Protein AF-A0AAN7SAW2-F1 (afdb_monomer)

Mean predicted aligned error: 18.99 Å

pLDDT: mean 71.49, std 19.52, range [33.78, 96.44]

Secondary structure (DSSP, 8-state):
--SSS----HHHHHHHHHHHHHHHHHHHHHHHSTTS-PPP-TTHHHHHHHHT-------S---------------------------------PPPP---

Solvent-accessible surface area (backbone atoms only — not comparable to full-atom values): 7175 Å² total; per-residue (Å²): 119,64,94,78,88,54,85,56,56,70,68,56,53,51,54,50,50,52,52,53,52,50,52,47,52,55,38,54,52,46,53,67,45,88,86,73,62,76,69,85,55,96,61,42,66,64,49,38,67,74,61,63,70,65,78,71,78,68,68,93,67,76,82,75,85,73,88,70,84,77,82,72,96,72,94,75,90,78,91,78,90,78,82,86,81,82,92,81,87,85,87,83,83,82,91,79,89,79,90,132

Structure (mmCIF, N/CA/C/O backbone):
data_AF-A0AAN7SAW2-F1
#
_entry.id   AF-A0AAN7SAW2-F1
#
loop_
_atom_site.group_PDB
_atom_site.id
_atom_site.type_symbol
_atom_site.label_atom_id
_atom_site.label_alt_id
_atom_site.label_comp_id
_atom_site.label_asym_id
_atom_site.label_entity_id
_atom_site.label_seq_id
_atom_site.pdbx_PDB_ins_code
_atom_site.Cartn_x
_atom_site.Cartn_y
_atom_site.Cartn_z
_atom_site.occupancy
_atom_site.B_iso_or_equiv
_atom_site.auth_seq_id
_atom_site.auth_comp_id
_atom_site.auth_asym_id
_atom_site.auth_atom_id
_atom_site.pdbx_PDB_model_num
ATOM 1 N N . MET A 1 1 ? 6.382 -3.708 -22.162 1.00 50.09 1 MET A N 1
ATOM 2 C CA . MET A 1 1 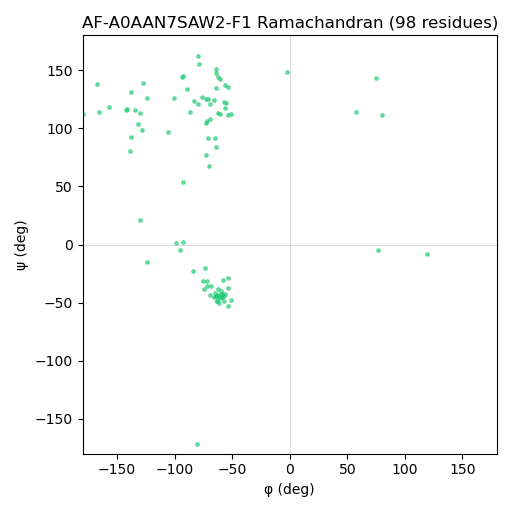? 5.447 -2.694 -22.703 1.00 50.09 1 MET A CA 1
ATOM 3 C C . MET A 1 1 ? 6.048 -1.313 -22.471 1.00 50.09 1 MET A C 1
ATOM 5 O O . MET A 1 1 ? 6.396 -1.042 -21.335 1.00 50.09 1 MET A O 1
ATOM 9 N N . SER A 1 2 ? 6.167 -0.452 -23.489 1.00 51.88 2 SER A N 1
ATOM 10 C CA . SER A 1 2 ? 6.732 0.904 -23.324 1.00 51.88 2 SER A CA 1
ATOM 11 C C . SER A 1 2 ? 5.933 1.926 -24.135 1.00 51.88 2 SER A C 1
ATOM 13 O O . SER A 1 2 ? 6.313 2.291 -25.240 1.00 51.88 2 SER A O 1
ATOM 15 N N . GLN A 1 3 ? 4.796 2.374 -23.596 1.00 61.34 3 GLN A N 1
ATOM 16 C CA . GLN A 1 3 ? 3.895 3.324 -24.272 1.00 61.34 3 GLN A CA 1
ATOM 17 C C . GLN A 1 3 ? 4.149 4.794 -23.872 1.00 61.34 3 GLN A C 1
ATOM 19 O O . GLN A 1 3 ? 3.530 5.698 -24.420 1.00 61.34 3 GLN A O 1
ATOM 24 N N . LYS A 1 4 ? 5.059 5.054 -22.918 1.00 70.69 4 LYS A N 1
ATOM 25 C CA . LYS A 1 4 ? 5.327 6.396 -22.351 1.00 70.69 4 LYS A CA 1
ATOM 26 C C . LYS A 1 4 ? 6.813 6.800 -22.320 1.00 70.69 4 LYS A C 1
ATOM 28 O O . LYS A 1 4 ? 7.192 7.656 -21.534 1.00 70.69 4 LYS A O 1
ATOM 33 N N . GLY A 1 5 ? 7.667 6.189 -23.145 1.00 79.31 5 GLY A N 1
ATOM 34 C CA . GLY A 1 5 ? 9.095 6.553 -23.248 1.00 79.31 5 GLY A CA 1
ATOM 35 C C . GLY A 1 5 ? 9.995 6.058 -22.106 1.00 79.31 5 GLY A C 1
ATOM 36 O O . GLY A 1 5 ? 11.210 6.183 -22.195 1.00 79.31 5 GLY A O 1
ATOM 37 N N . TYR A 1 6 ? 9.424 5.439 -21.072 1.00 74.62 6 TYR A N 1
ATOM 38 C CA . 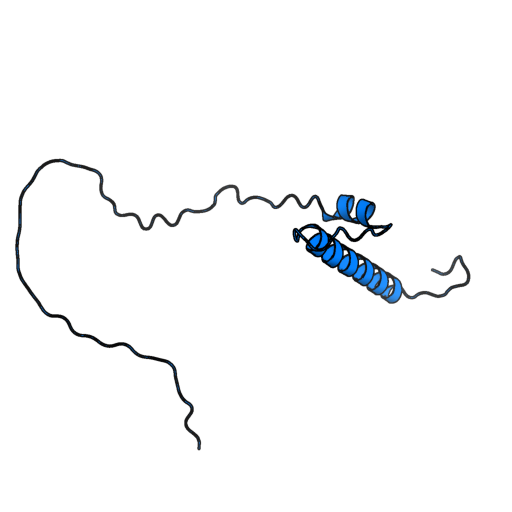TYR A 1 6 ? 10.169 4.731 -20.031 1.00 74.62 6 TYR A CA 1
ATOM 39 C C . TYR A 1 6 ? 10.134 3.228 -20.309 1.00 74.62 6 TYR A C 1
ATOM 41 O O . TYR A 1 6 ? 9.054 2.655 -20.474 1.00 74.62 6 TYR A O 1
ATOM 49 N N . SER A 1 7 ? 11.307 2.597 -20.367 1.00 79.31 7 SER A N 1
ATOM 50 C CA . SER A 1 7 ? 11.437 1.143 -20.400 1.00 79.31 7 SER A CA 1
ATOM 51 C C . SER A 1 7 ? 11.370 0.593 -18.978 1.00 79.31 7 SER A C 1
ATOM 53 O O . SER A 1 7 ? 12.149 0.969 -18.105 1.00 79.31 7 SER A O 1
ATOM 55 N N . PHE A 1 8 ? 10.427 -0.311 -18.738 1.00 82.19 8 PHE A N 1
ATOM 56 C CA . PHE A 1 8 ? 10.389 -1.114 -17.524 1.00 82.19 8 PHE A CA 1
ATOM 57 C C . PHE A 1 8 ? 10.288 -2.588 -17.903 1.00 82.19 8 PHE A C 1
ATOM 59 O O . PHE A 1 8 ? 9.569 -2.959 -18.836 1.00 82.19 8 PHE A O 1
ATOM 66 N N . THR A 1 9 ? 11.038 -3.414 -17.183 1.00 88.12 9 THR A N 1
ATOM 67 C CA . THR A 1 9 ? 10.886 -4.868 -17.211 1.00 88.12 9 THR A CA 1
ATOM 68 C C . THR A 1 9 ? 9.694 -5.257 -16.340 1.00 88.12 9 THR A C 1
ATOM 70 O O . THR A 1 9 ? 9.333 -4.518 -15.422 1.00 88.12 9 THR A O 1
ATOM 73 N N . GLU A 1 10 ? 9.094 -6.409 -16.618 1.00 87.62 10 GLU A N 1
ATOM 74 C CA . GLU A 1 10 ? 8.052 -7.015 -15.781 1.00 87.62 10 GLU A CA 1
ATOM 75 C C . GLU A 1 10 ? 8.486 -7.096 -14.307 1.00 87.62 10 GLU A C 1
ATOM 77 O O . GLU A 1 10 ? 7.806 -6.557 -13.435 1.00 87.62 10 GLU A O 1
ATOM 82 N N . ASP A 1 11 ? 9.705 -7.578 -14.056 1.00 92.00 11 ASP A N 1
ATOM 83 C CA . ASP A 1 11 ? 10.303 -7.648 -12.718 1.00 92.00 11 ASP A CA 1
ATOM 84 C C . ASP A 1 11 ? 10.299 -6.302 -11.978 1.00 92.00 11 ASP A C 1
ATOM 86 O O . ASP A 1 11 ? 10.062 -6.233 -10.771 1.00 92.00 11 ASP A O 1
ATOM 90 N N . ASN A 1 12 ? 10.527 -5.193 -12.688 1.00 90.31 12 ASN A N 1
ATOM 91 C CA . ASN A 1 12 ? 10.544 -3.867 -12.071 1.00 90.31 12 ASN A CA 1
ATOM 92 C C . ASN A 1 12 ? 9.147 -3.463 -11.589 1.00 90.31 12 ASN A C 1
ATOM 94 O O . ASN A 1 12 ? 9.018 -2.803 -10.552 1.00 90.31 12 ASN A O 1
ATOM 98 N N . CYS A 1 13 ? 8.105 -3.843 -12.332 1.00 91.31 13 CYS A N 1
ATOM 99 C CA . CYS A 1 13 ? 6.719 -3.627 -11.932 1.00 91.31 13 CYS A CA 1
ATOM 100 C C . CYS A 1 13 ? 6.375 -4.450 -10.694 1.00 91.31 13 CYS A C 1
ATOM 102 O O . CYS A 1 13 ? 5.820 -3.895 -9.742 1.00 91.31 13 CYS A O 1
ATOM 104 N N . ASP A 1 14 ? 6.776 -5.717 -10.664 1.00 94.06 14 ASP A N 1
ATOM 105 C CA . ASP A 1 14 ? 6.527 -6.597 -9.525 1.00 94.06 14 ASP A CA 1
ATOM 106 C C . ASP A 1 14 ? 7.235 -6.099 -8.272 1.00 94.06 14 ASP A C 1
ATOM 108 O O . ASP A 1 14 ? 6.612 -5.926 -7.223 1.00 94.06 14 ASP A O 1
ATOM 112 N N . ILE A 1 15 ? 8.523 -5.768 -8.377 1.00 95.06 15 ILE A N 1
ATOM 113 C CA . ILE A 1 15 ? 9.295 -5.192 -7.273 1.00 95.06 15 ILE A CA 1
ATOM 114 C C . ILE A 1 15 ? 8.628 -3.906 -6.777 1.00 95.06 15 ILE A C 1
ATOM 116 O O . ILE A 1 15 ? 8.487 -3.694 -5.567 1.00 95.06 15 ILE A O 1
ATOM 120 N N . LYS A 1 16 ? 8.181 -3.031 -7.687 1.00 95.00 16 LYS A N 1
ATOM 121 C CA . LYS A 1 16 ? 7.479 -1.800 -7.308 1.00 95.00 16 LYS A CA 1
ATOM 122 C C . LYS A 1 16 ? 6.191 -2.109 -6.552 1.00 95.00 16 LYS A C 1
ATOM 124 O O . LYS A 1 16 ? 5.946 -1.491 -5.515 1.00 95.00 16 LYS A O 1
ATOM 129 N N . PHE A 1 17 ? 5.398 -3.058 -7.034 1.00 95.06 17 PHE A N 1
ATOM 130 C CA . PHE A 1 17 ? 4.151 -3.458 -6.397 1.00 95.06 17 PHE A CA 1
ATOM 131 C C . PHE A 1 17 ? 4.383 -4.067 -5.009 1.00 95.06 17 PHE A C 1
ATOM 133 O O . PHE A 1 17 ? 3.731 -3.670 -4.040 1.00 95.06 17 PHE A O 1
ATOM 140 N N . TRP A 1 18 ? 5.372 -4.951 -4.867 1.00 96.00 18 TRP A N 1
ATOM 141 C CA . TRP A 1 18 ? 5.771 -5.517 -3.578 1.00 96.00 18 TRP A CA 1
ATOM 142 C C . TRP A 1 18 ? 6.191 -4.445 -2.577 1.00 96.00 18 TRP A C 1
ATOM 144 O O . TRP A 1 18 ? 5.776 -4.482 -1.415 1.00 96.00 18 TRP A O 1
ATOM 154 N N . ASN A 1 19 ? 6.957 -3.453 -3.028 1.00 96.38 19 ASN A N 1
ATOM 155 C CA . ASN A 1 19 ? 7.344 -2.321 -2.195 1.00 96.38 19 ASN A CA 1
ATOM 156 C C . ASN A 1 19 ? 6.127 -1.501 -1.742 1.00 96.38 19 ASN A C 1
ATOM 158 O O . ASN A 1 19 ? 6.029 -1.173 -0.559 1.00 96.38 19 ASN A O 1
ATOM 162 N N . LEU A 1 20 ? 5.168 -1.227 -2.634 1.00 96.44 20 LEU A N 1
ATOM 163 C CA . LEU A 1 20 ? 3.908 -0.561 -2.272 1.00 96.44 20 LEU A CA 1
ATOM 164 C C . LEU A 1 20 ? 3.131 -1.369 -1.219 1.00 96.44 20 LEU A C 1
ATOM 166 O O . LEU A 1 20 ? 2.721 -0.821 -0.197 1.00 96.44 20 LEU A O 1
ATOM 170 N N . LYS A 1 21 ? 3.004 -2.687 -1.408 1.00 95.12 21 LYS A N 1
ATOM 171 C CA . LYS A 1 21 ? 2.328 -3.585 -0.459 1.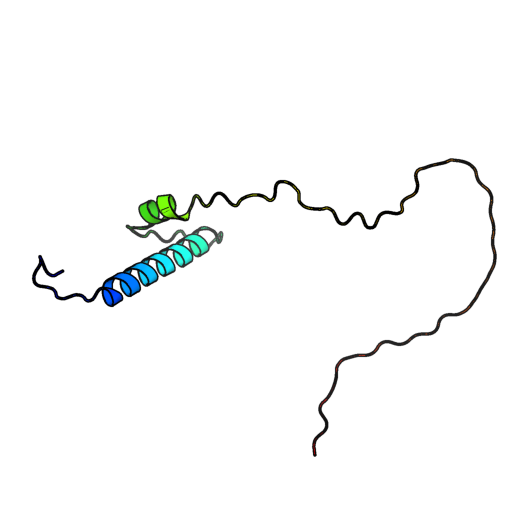00 95.12 21 LYS A CA 1
ATOM 172 C C . LYS A 1 21 ? 3.015 -3.625 0.907 1.00 95.12 21 LYS A C 1
ATOM 174 O O . LYS A 1 21 ? 2.343 -3.677 1.937 1.00 95.12 21 LYS A O 1
ATOM 179 N N . LYS A 1 22 ? 4.348 -3.596 0.942 1.00 95.94 22 LYS A N 1
ATOM 180 C CA . LYS A 1 22 ? 5.122 -3.533 2.189 1.00 95.94 22 LYS A CA 1
ATOM 181 C C . LYS A 1 22 ? 4.866 -2.224 2.938 1.00 95.94 22 LYS A C 1
ATOM 183 O O . LYS A 1 22 ? 4.647 -2.257 4.148 1.00 95.94 22 LYS A O 1
ATOM 188 N N . THR A 1 23 ? 4.851 -1.097 2.226 1.00 95.56 23 THR A N 1
ATOM 189 C CA . THR A 1 23 ? 4.508 0.212 2.800 1.00 95.56 23 THR A CA 1
ATOM 190 C C . THR A 1 23 ? 3.094 0.210 3.372 1.00 95.56 23 THR A C 1
ATOM 192 O O . THR A 1 23 ? 2.918 0.636 4.509 1.00 95.56 23 THR A O 1
ATOM 195 N N . TYR A 1 24 ? 2.116 -0.346 2.650 1.00 95.50 24 TYR A N 1
ATOM 196 C CA . TYR A 1 24 ? 0.749 -0.503 3.152 1.00 95.50 24 TYR A CA 1
ATOM 197 C C . TYR A 1 24 ? 0.706 -1.226 4.505 1.00 95.50 24 TYR A C 1
ATOM 199 O O . TYR A 1 24 ? 0.164 -0.679 5.461 1.00 95.50 24 TYR A O 1
ATOM 207 N N . LYS A 1 25 ? 1.324 -2.412 4.610 1.00 93.69 25 LYS A N 1
ATOM 208 C CA . LYS A 1 25 ? 1.344 -3.190 5.861 1.00 93.69 25 LYS A CA 1
ATOM 209 C C . LYS A 1 25 ? 1.943 -2.393 7.016 1.00 93.69 25 LYS A C 1
ATOM 211 O O . LYS A 1 25 ? 1.315 -2.263 8.055 1.00 93.69 25 LYS A O 1
ATOM 216 N N . ARG A 1 26 ? 3.104 -1.769 6.792 1.00 93.62 26 ARG A N 1
ATOM 217 C CA . ARG A 1 26 ? 3.767 -0.928 7.801 1.00 93.62 26 ARG A CA 1
ATOM 218 C C . ARG A 1 26 ? 2.861 0.202 8.295 1.00 93.62 26 ARG A C 1
ATOM 220 O O . ARG A 1 26 ? 2.849 0.497 9.484 1.00 93.62 26 ARG A O 1
ATOM 227 N N . ILE A 1 27 ? 2.143 0.856 7.384 1.00 93.50 27 ILE A N 1
ATOM 228 C CA . ILE A 1 27 ? 1.225 1.946 7.726 1.00 93.50 27 ILE A CA 1
ATOM 229 C C . ILE A 1 27 ? 0.011 1.409 8.481 1.00 93.50 27 ILE A C 1
ATOM 231 O O . ILE A 1 27 ? -0.383 2.006 9.476 1.00 93.50 27 ILE A O 1
ATOM 235 N N . LYS A 1 28 ? -0.562 0.281 8.044 1.00 92.44 28 LYS A N 1
ATOM 236 C CA . LYS A 1 28 ? -1.690 -0.369 8.721 1.00 92.44 28 LYS A CA 1
ATOM 237 C C . LYS A 1 28 ? -1.322 -0.747 10.157 1.00 92.44 28 LYS A C 1
ATOM 239 O O . LYS A 1 28 ? -2.083 -0.427 11.065 1.00 92.44 28 LYS A O 1
ATOM 244 N N . ASP A 1 29 ? -0.144 -1.334 10.354 1.00 91.31 29 ASP A N 1
ATOM 245 C CA . ASP A 1 29 ? 0.376 -1.708 11.671 1.00 91.31 29 ASP A CA 1
ATOM 246 C C . ASP A 1 29 ? 0.596 -0.466 12.548 1.00 91.31 29 ASP A C 1
ATOM 248 O O . ASP A 1 29 ? 0.084 -0.400 13.663 1.00 91.31 29 ASP A O 1
ATOM 252 N N . ASN A 1 30 ? 1.261 0.571 12.022 1.00 91.81 30 ASN A N 1
ATOM 253 C CA . ASN A 1 30 ? 1.478 1.826 12.751 1.00 91.81 30 ASN A CA 1
ATOM 254 C C . ASN A 1 30 ? 0.163 2.513 13.145 1.00 91.81 30 ASN A C 1
ATOM 256 O O . ASN A 1 30 ? 0.059 3.066 14.233 1.00 91.81 30 ASN A O 1
ATOM 260 N N . ASN A 1 31 ? -0.835 2.501 12.262 1.00 89.31 31 ASN A N 1
ATOM 261 C CA . ASN A 1 31 ? -2.127 3.132 12.525 1.00 89.31 31 ASN A CA 1
ATOM 262 C C . ASN A 1 31 ? -2.975 2.330 13.526 1.00 89.31 31 ASN A C 1
ATOM 264 O O . ASN A 1 31 ? -3.883 2.901 14.125 1.00 89.31 31 ASN A O 1
ATOM 268 N N . ASN A 1 32 ? -2.690 1.037 13.708 1.00 87.12 32 ASN A N 1
ATOM 269 C CA . ASN A 1 32 ? -3.323 0.190 14.721 1.00 87.12 32 ASN A CA 1
ATOM 270 C C . ASN A 1 32 ? -2.645 0.314 16.102 1.00 87.12 32 ASN A C 1
ATOM 272 O O . ASN A 1 32 ? -3.268 0.047 17.127 1.00 87.12 32 ASN A O 1
ATOM 276 N N . GLU A 1 33 ? -1.377 0.733 16.154 1.00 86.62 33 GLU A N 1
ATOM 277 C CA . GLU A 1 33 ? -0.688 1.054 17.407 1.00 86.62 33 GLU A CA 1
ATOM 278 C C . GLU A 1 33 ? -1.208 2.385 17.987 1.00 86.62 33 GLU A C 1
ATOM 280 O O . GLU A 1 33 ? -0.859 3.479 17.534 1.00 86.62 33 GLU A O 1
ATOM 285 N N . SER A 1 34 ? -2.035 2.307 19.034 1.00 65.50 34 SER A N 1
ATOM 286 C CA . SER A 1 34 ? -2.508 3.483 19.775 1.00 65.50 34 SER A CA 1
ATOM 287 C C . SER A 1 34 ? -1.333 4.317 20.304 1.00 65.50 34 SER A C 1
ATOM 289 O O . SER A 1 34 ? -0.561 3.856 21.142 1.00 65.50 34 SER A O 1
ATOM 291 N N . GLY A 1 35 ? -1.218 5.569 19.843 1.00 71.38 35 GLY A N 1
ATOM 292 C CA . GLY A 1 35 ? -0.321 6.581 20.423 1.00 71.38 35 GLY A CA 1
ATOM 293 C C . GLY A 1 35 ? 0.762 7.158 19.506 1.00 71.38 35 GLY A C 1
ATOM 294 O O . GLY A 1 35 ? 1.394 8.137 19.893 1.00 71.38 35 GLY A O 1
ATOM 295 N N . ARG A 1 36 ? 0.971 6.625 18.292 1.00 72.88 36 ARG A N 1
ATOM 296 C CA . ARG A 1 36 ? 2.007 7.137 17.360 1.00 72.88 36 ARG A CA 1
ATOM 297 C C . ARG A 1 36 ? 1.514 8.086 16.264 1.00 72.88 36 ARG A C 1
ATOM 299 O O . ARG A 1 36 ? 2.323 8.595 15.494 1.00 72.88 36 ARG A O 1
ATOM 306 N N . GLY A 1 37 ? 0.220 8.396 16.244 1.00 78.44 37 GLY A N 1
ATOM 307 C CA . GLY A 1 37 ? -0.388 9.229 15.207 1.00 78.44 37 GLY A CA 1
ATOM 308 C C . GLY A 1 37 ? -0.554 8.468 13.888 1.00 78.44 37 GLY A C 1
ATOM 309 O O . GLY A 1 37 ? 0.268 7.632 13.512 1.00 78.44 37 GLY A O 1
ATOM 310 N N . ALA A 1 38 ? -1.655 8.739 13.189 1.00 82.94 38 ALA A N 1
ATOM 311 C CA . ALA A 1 38 ? -1.961 8.055 11.942 1.00 82.94 38 ALA A CA 1
ATOM 312 C C . ALA A 1 38 ? -1.040 8.543 10.812 1.00 82.94 38 ALA A C 1
ATOM 314 O O . ALA A 1 38 ? -0.982 9.735 10.509 1.00 82.94 38 ALA A O 1
ATOM 315 N N . ILE A 1 39 ? -0.351 7.613 10.153 1.00 86.00 39 ILE A N 1
ATOM 316 C CA . ILE A 1 39 ? 0.360 7.874 8.904 1.00 86.00 39 ILE A CA 1
ATOM 317 C C . ILE A 1 39 ? -0.669 7.866 7.773 1.00 86.00 39 ILE A C 1
ATOM 319 O O . ILE A 1 39 ? -1.342 6.861 7.529 1.00 86.00 39 ILE A O 1
ATOM 323 N N . SER A 1 40 ? -0.767 8.993 7.068 1.00 8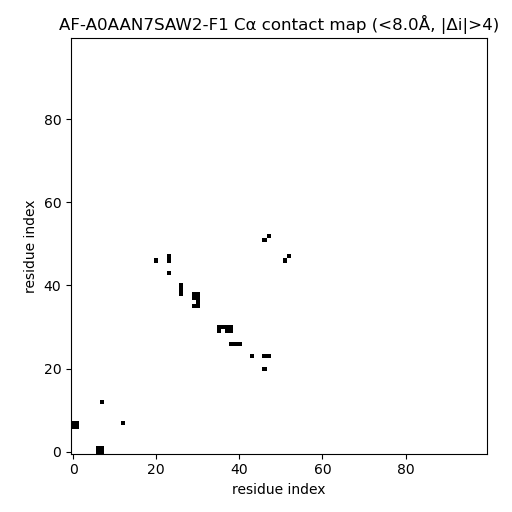6.75 40 SER A N 1
ATOM 324 C CA . SER A 1 40 ? -1.565 9.117 5.849 1.00 86.75 40 SER A CA 1
ATOM 325 C C . SER A 1 40 ? -0.722 8.759 4.627 1.00 86.75 40 SER A C 1
ATOM 327 O O . SER A 1 40 ? 0.415 9.215 4.487 1.00 86.75 40 SER A O 1
ATOM 329 N N . TRP A 1 41 ? -1.276 7.943 3.731 1.00 94.00 41 TRP A N 1
ATOM 330 C CA . TRP A 1 41 ? -0.645 7.592 2.463 1.00 94.00 41 TRP A CA 1
ATOM 331 C C . TRP A 1 41 ? -1.683 7.595 1.340 1.00 94.00 41 TRP A C 1
ATOM 333 O O . TRP A 1 41 ? -2.733 6.979 1.508 1.00 94.00 41 TRP A O 1
ATOM 343 N N . PRO A 1 42 ? -1.422 8.250 0.189 1.00 94.81 42 PRO A N 1
ATOM 344 C CA . PRO A 1 42 ? -2.438 8.443 -0.853 1.00 94.81 42 PRO A CA 1
ATOM 345 C C . PRO A 1 42 ? -3.055 7.148 -1.392 1.00 94.81 42 PRO A C 1
ATOM 347 O O . PRO A 1 42 ? -4.220 7.127 -1.771 1.00 94.81 42 PRO A O 1
ATOM 350 N N . TYR A 1 43 ? -2.281 6.062 -1.401 1.00 94.56 43 TYR A N 1
ATOM 351 C CA . TYR A 1 43 ? -2.727 4.751 -1.877 1.00 94.56 43 TYR A CA 1
ATOM 352 C C . TYR A 1 43 ? -3.294 3.869 -0.756 1.00 94.56 43 TYR A C 1
ATOM 354 O O . TYR A 1 43 ? -3.653 2.722 -1.008 1.00 94.56 43 TYR A O 1
ATOM 362 N N . PHE A 1 44 ? -3.370 4.372 0.482 1.00 94.12 44 PHE A N 1
ATOM 363 C CA . PHE A 1 44 ? -3.788 3.577 1.634 1.00 94.12 44 PHE A CA 1
ATOM 364 C C . PHE A 1 44 ? -5.208 3.050 1.468 1.00 94.12 44 PHE A C 1
ATOM 366 O O . PHE A 1 44 ? -5.400 1.850 1.575 1.00 94.12 44 PHE A O 1
ATOM 373 N N . THR A 1 45 ? -6.173 3.909 1.131 1.00 92.62 45 THR A N 1
ATOM 374 C CA . THR A 1 45 ? -7.581 3.510 0.976 1.00 92.62 45 THR A CA 1
ATOM 375 C C . THR A 1 45 ? -7.757 2.424 -0.085 1.00 92.62 45 THR A C 1
ATOM 377 O O . THR A 1 45 ? -8.447 1.442 0.151 1.00 92.62 45 THR A O 1
ATOM 380 N N . GLN A 1 46 ? -7.072 2.558 -1.225 1.00 94.25 46 GLN A N 1
ATOM 381 C CA . GLN A 1 46 ? -7.125 1.577 -2.316 1.00 94.25 46 GLN A CA 1
ATOM 382 C C . GLN A 1 46 ? -6.537 0.228 -1.883 1.00 94.25 46 GLN A C 1
ATOM 384 O O . GLN A 1 46 ? -7.086 -0.827 -2.181 1.00 94.25 46 GLN A O 1
ATOM 389 N N . PHE A 1 47 ? -5.419 0.245 -1.153 1.00 94.31 47 PHE A N 1
ATOM 390 C CA . PHE A 1 47 ? -4.829 -0.979 -0.616 1.00 94.31 47 PHE A CA 1
ATOM 391 C C . PHE A 1 47 ? -5.651 -1.572 0.539 1.00 94.31 47 PHE A C 1
ATOM 393 O O . PHE A 1 47 ? -5.676 -2.790 0.685 1.00 94.31 47 PHE A O 1
ATOM 400 N N . ASP A 1 48 ? -6.326 -0.754 1.343 1.00 92.25 48 ASP A N 1
ATOM 401 C CA . ASP A 1 48 ? -7.180 -1.210 2.443 1.00 92.25 48 ASP A CA 1
ATOM 402 C C . ASP A 1 48 ? -8.467 -1.863 1.925 1.00 92.25 48 ASP A C 1
ATOM 404 O O . ASP A 1 48 ? -8.905 -2.879 2.453 1.00 92.25 48 ASP A O 1
ATOM 408 N N . GLU A 1 49 ? -9.022 -1.367 0.822 1.00 91.94 49 GLU A N 1
ATOM 409 C CA . GLU A 1 49 ? -10.125 -2.031 0.125 1.00 91.94 49 GLU A CA 1
ATOM 410 C C . GLU A 1 49 ? -9.705 -3.415 -0.402 1.00 91.94 49 GLU A C 1
ATOM 412 O O . GLU A 1 49 ? -10.407 -4.405 -0.197 1.00 91.94 49 GLU A O 1
ATOM 417 N N . LEU A 1 50 ? -8.517 -3.507 -1.013 1.00 91.12 50 LEU A N 1
ATOM 418 C CA . LEU A 1 50 ? -8.000 -4.749 -1.599 1.00 91.12 50 LEU A CA 1
ATOM 419 C C . LEU A 1 50 ? -7.519 -5.775 -0.560 1.00 91.12 50 LEU A C 1
ATOM 421 O O . LEU A 1 50 ? -7.666 -6.978 -0.765 1.00 91.12 50 LEU A O 1
ATOM 425 N N . PHE A 1 51 ? -6.883 -5.322 0.523 1.00 89.25 51 PHE A N 1
ATOM 42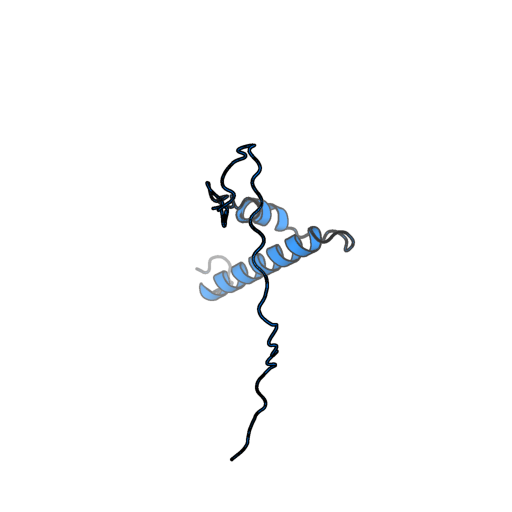6 C CA . PHE A 1 51 ? -6.162 -6.182 1.472 1.00 89.25 51 PHE A CA 1
ATOM 427 C C . PHE A 1 51 ? -6.633 -6.055 2.923 1.00 89.25 51 PHE A C 1
ATOM 429 O O . PHE A 1 51 ? -6.255 -6.884 3.749 1.00 89.25 51 PHE A O 1
ATOM 436 N N . GLY A 1 52 ? -7.394 -5.019 3.267 1.00 84.31 52 GLY A N 1
ATOM 437 C CA . GLY A 1 52 ? -7.917 -4.795 4.617 1.00 84.31 52 GLY A CA 1
ATOM 438 C C . GLY A 1 52 ? -9.080 -5.723 4.957 1.00 84.31 52 GLY A C 1
ATOM 439 O O . GLY A 1 52 ? -9.194 -6.159 6.099 1.00 84.31 52 GLY A O 1
ATOM 440 N N . SER A 1 53 ? -9.878 -6.118 3.960 1.00 74.06 53 SER A N 1
ATOM 441 C CA . SER A 1 53 ? -10.983 -7.076 4.116 1.00 74.06 53 SER A CA 1
ATOM 442 C C . SER A 1 53 ? -10.550 -8.516 3.828 1.00 74.06 53 SER A C 1
ATOM 444 O O . SER A 1 53 ? -11.143 -9.220 3.008 1.00 74.06 53 SER A O 1
ATOM 446 N N . SER A 1 54 ? -9.501 -8.990 4.506 1.00 66.06 54 SER A N 1
ATOM 447 C CA . SER A 1 54 ? -9.261 -10.433 4.564 1.00 66.06 54 SER A CA 1
ATOM 448 C C . SER A 1 54 ? -10.368 -11.039 5.418 1.00 66.06 54 SER A C 1
ATOM 450 O O . SER A 1 54 ? -10.364 -10.875 6.637 1.00 66.06 54 SER A O 1
ATOM 452 N N . HIS A 1 55 ? -11.301 -11.754 4.788 1.00 59.62 55 HIS A N 1
ATOM 453 C CA . HIS A 1 55 ? -12.192 -12.673 5.486 1.00 59.62 55 HIS A CA 1
ATOM 454 C C . HIS A 1 55 ? -11.296 -13.769 6.058 1.00 59.62 55 HIS A C 1
ATOM 456 O O . HIS A 1 55 ? -11.050 -14.784 5.410 1.00 59.62 55 HIS A O 1
ATOM 462 N N . ALA A 1 56 ? -10.709 -13.522 7.232 1.00 59.69 56 ALA A N 1
ATOM 463 C CA . ALA A 1 56 ? -10.119 -14.578 8.023 1.00 59.69 56 ALA A CA 1
ATOM 464 C C . ALA A 1 56 ? -11.212 -15.633 8.125 1.00 59.69 56 ALA A C 1
ATOM 466 O O . ALA A 1 56 ? -12.283 -15.367 8.673 1.00 59.69 56 ALA A O 1
ATOM 467 N N . VAL A 1 57 ? -10.984 -16.777 7.485 1.00 63.72 57 VAL A N 1
ATOM 468 C CA . VAL A 1 57 ? -11.867 -17.926 7.600 1.00 63.72 57 VAL A CA 1
ATOM 469 C C . VAL A 1 57 ? -11.741 -18.315 9.061 1.00 63.72 57 VAL A C 1
ATOM 471 O O . VAL A 1 57 ? -10.779 -18.971 9.456 1.00 63.72 57 VAL A O 1
ATOM 474 N N . LEU A 1 58 ? -12.623 -17.771 9.900 1.00 65.19 58 LEU A N 1
ATOM 475 C CA . LEU A 1 58 ? -12.718 -18.187 11.282 1.00 65.19 58 LEU A CA 1
ATOM 476 C C . LEU A 1 58 ? -12.940 -19.698 11.204 1.00 65.19 58 LEU A C 1
ATOM 478 O O . LEU A 1 58 ? -13.862 -20.125 10.499 1.00 65.19 58 LEU 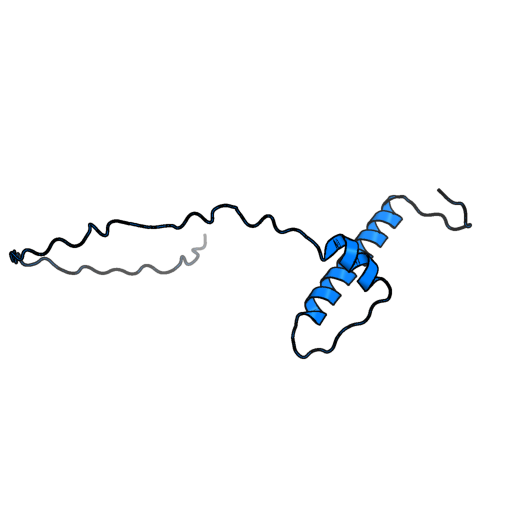A O 1
ATOM 482 N N . PRO A 1 59 ? -12.069 -20.523 11.805 1.00 71.00 59 PRO A N 1
ATOM 483 C CA . PRO A 1 59 ? -12.282 -21.956 11.773 1.00 71.00 59 PRO A CA 1
ATOM 484 C C . PRO A 1 59 ? -13.661 -22.226 12.380 1.00 71.00 59 PRO A C 1
ATOM 486 O O . PRO A 1 59 ? -13.930 -21.817 13.507 1.00 71.00 59 PRO A O 1
ATOM 489 N N . ILE A 1 60 ? -14.541 -22.882 11.613 1.00 72.88 60 ILE A N 1
ATOM 490 C CA . ILE A 1 60 ? -15.937 -23.174 12.002 1.00 72.88 60 ILE A CA 1
ATOM 491 C C . ILE A 1 60 ? -15.996 -23.894 13.354 1.00 72.88 60 ILE A C 1
ATOM 493 O O . ILE A 1 60 ? -16.952 -23.738 14.108 1.00 72.88 60 ILE A O 1
ATOM 497 N N . ALA A 1 61 ? -14.950 -24.647 13.681 1.00 75.31 61 ALA A N 1
ATOM 498 C CA . ALA A 1 61 ? -14.755 -25.203 15.001 1.00 75.31 61 ALA A CA 1
ATOM 499 C C . ALA A 1 61 ? -13.308 -24.985 15.445 1.00 75.31 61 ALA A C 1
ATOM 501 O O . ALA A 1 61 ? -12.369 -25.554 14.886 1.00 75.31 61 ALA A O 1
ATOM 502 N N . THR A 1 62 ? -13.129 -24.194 16.495 1.00 76.00 62 THR A N 1
ATOM 503 C CA . THR A 1 62 ? -11.963 -24.294 17.369 1.00 76.00 62 THR A CA 1
ATOM 504 C C . THR A 1 62 ? -12.144 -25.576 18.179 1.00 76.00 62 THR A C 1
ATOM 506 O O . THR A 1 62 ? -13.010 -25.635 19.050 1.00 76.00 62 THR A O 1
ATOM 509 N N . ALA A 1 63 ? -11.383 -26.630 17.871 1.00 75.56 63 ALA A N 1
ATOM 510 C CA . ALA A 1 63 ? -11.395 -27.837 18.693 1.00 75.56 63 ALA A CA 1
ATOM 511 C C . ALA A 1 63 ? -10.937 -27.459 20.110 1.00 75.56 63 ALA A C 1
ATOM 513 O O . ALA A 1 63 ? -9.789 -27.054 20.309 1.00 75.56 63 ALA A O 1
ATOM 514 N N . SER A 1 64 ? -11.840 -27.528 21.091 1.00 73.62 64 SER A N 1
ATOM 515 C CA . SER A 1 64 ? -11.447 -27.393 22.486 1.00 73.62 64 SER A CA 1
ATOM 516 C C . SER A 1 64 ? -10.687 -28.658 22.873 1.00 73.62 64 SER A C 1
ATOM 518 O O . SER A 1 64 ? -11.183 -29.773 22.718 1.00 73.62 64 SER A O 1
ATOM 520 N N . ASN A 1 65 ? -9.470 -28.504 23.392 1.00 73.88 65 ASN A N 1
ATOM 521 C CA . ASN A 1 65 ? -8.824 -29.586 24.123 1.00 73.88 65 ASN A CA 1
ATOM 522 C C . ASN A 1 65 ? -9.533 -29.704 25.474 1.00 73.88 65 ASN A C 1
ATOM 524 O O . ASN A 1 65 ? -9.034 -29.237 26.496 1.00 73.88 65 ASN A O 1
ATOM 528 N N . ILE A 1 66 ? -10.727 -30.304 25.482 1.00 66.88 66 ILE A N 1
ATOM 529 C CA . ILE A 1 66 ? -11.256 -30.892 26.703 1.00 66.88 66 ILE A CA 1
ATOM 530 C C . ILE A 1 66 ? -10.380 -32.126 26.945 1.00 66.88 66 ILE A C 1
ATOM 532 O O . ILE A 1 66 ? -10.596 -33.212 26.418 1.00 66.88 66 ILE A O 1
ATOM 536 N N . SER A 1 67 ? -9.308 -31.943 27.715 1.00 66.44 67 SER A N 1
ATOM 537 C CA . SER A 1 67 ? -8.678 -33.058 28.420 1.00 66.44 67 SER A CA 1
ATOM 538 C C . SER A 1 67 ? -9.648 -33.480 29.523 1.00 66.44 67 SER A C 1
ATOM 540 O O . SER A 1 67 ? -9.447 -33.209 30.703 1.00 66.44 67 SER A O 1
ATOM 542 N N . GLY A 1 68 ? -10.784 -34.031 29.104 1.00 54.31 68 GLY A N 1
ATOM 543 C CA . GLY A 1 68 ? -11.846 -34.493 29.964 1.00 54.31 68 GLY A CA 1
ATOM 544 C C . GLY A 1 68 ? -11.572 -35.925 30.380 1.00 54.31 68 GLY A C 1
ATOM 545 O O . GLY A 1 68 ? -11.715 -36.845 29.585 1.00 54.31 68 GLY A O 1
ATOM 546 N N . TYR A 1 69 ? -11.322 -36.112 31.666 1.00 47.91 69 TYR A N 1
ATOM 547 C CA . TYR A 1 69 ? -12.327 -36.819 32.442 1.00 47.91 69 TYR A CA 1
ATOM 548 C C . TYR A 1 69 ? -12.649 -35.960 33.671 1.00 47.91 69 TYR A C 1
ATOM 550 O O . TYR A 1 69 ? -11.926 -35.918 34.656 1.00 47.91 69 TYR A O 1
ATOM 558 N N . ILE A 1 70 ? -13.743 -35.208 33.594 1.00 54.03 70 ILE A N 1
ATOM 559 C CA . ILE A 1 70 ? -14.559 -34.971 34.781 1.00 54.03 70 ILE A CA 1
ATOM 560 C C . ILE A 1 70 ? -15.778 -35.844 34.545 1.00 54.03 70 ILE A C 1
ATOM 562 O O . ILE A 1 70 ? -16.679 -35.495 33.785 1.00 54.03 70 ILE A O 1
ATOM 566 N N . THR A 1 71 ? -15.751 -37.038 35.126 1.00 47.50 71 THR A N 1
ATOM 567 C CA . THR A 1 71 ? -16.961 -37.819 35.340 1.00 47.50 71 THR A CA 1
ATOM 568 C C . THR A 1 71 ? -17.863 -37.013 36.271 1.00 47.50 71 THR A C 1
ATOM 570 O O . THR A 1 71 ? -17.494 -36.718 37.403 1.00 47.50 71 THR A O 1
ATOM 573 N N . SER A 1 72 ? -18.984 -36.586 35.692 1.00 45.28 72 SER A N 1
ATOM 574 C CA . SER A 1 72 ? -20.277 -36.175 36.257 1.00 45.28 72 SER A CA 1
ATOM 575 C C . SER A 1 72 ? -20.495 -36.265 37.780 1.00 45.28 72 SER A C 1
ATOM 577 O O . SER A 1 72 ? -20.054 -37.218 38.419 1.00 45.28 72 SER A O 1
ATOM 579 N N . PRO A 1 73 ? -21.318 -35.360 38.351 1.00 49.38 73 PRO A N 1
ATOM 580 C CA . PRO A 1 73 ? -21.675 -35.386 39.761 1.00 49.38 73 PRO A CA 1
ATOM 581 C C . PRO A 1 73 ? -22.563 -36.603 40.040 1.00 49.38 73 PRO A C 1
ATOM 583 O O . PRO A 1 73 ? -23.641 -36.755 39.468 1.00 49.38 73 PRO A O 1
ATOM 586 N N . THR A 1 74 ? -22.129 -37.486 40.928 1.00 33.78 74 THR A N 1
ATOM 587 C CA . THR A 1 74 ? -23.018 -38.428 41.608 1.00 33.78 74 THR A CA 1
ATOM 588 C C . THR A 1 74 ? -22.677 -38.359 43.082 1.00 33.78 74 THR A C 1
ATOM 590 O O . THR A 1 74 ? -21.634 -38.821 43.529 1.00 33.78 74 THR A O 1
ATOM 593 N N . THR A 1 75 ? -23.552 -37.674 43.808 1.00 47.53 75 THR A N 1
ATOM 594 C CA . THR A 1 75 ? -23.646 -37.684 45.260 1.00 47.53 75 THR A CA 1
ATOM 595 C C . THR A 1 75 ? -23.766 -39.130 45.728 1.00 47.53 75 THR A C 1
ATOM 597 O O . THR A 1 75 ? -24.773 -39.757 45.429 1.00 47.53 75 THR A O 1
ATOM 600 N N . SER A 1 76 ? -22.740 -39.645 46.405 1.00 43.25 76 SER A N 1
ATOM 601 C CA . SER A 1 76 ? -22.811 -40.665 47.460 1.00 43.25 76 SER A CA 1
ATOM 602 C C . SER A 1 76 ? -21.392 -40.933 47.956 1.00 43.25 76 SER A C 1
ATOM 604 O O . SER A 1 76 ? -20.539 -41.432 47.228 1.00 43.25 76 SER A O 1
ATOM 606 N N . GLU A 1 77 ? -21.162 -40.530 49.196 1.00 45.06 77 GLU A N 1
ATOM 607 C CA . GLU A 1 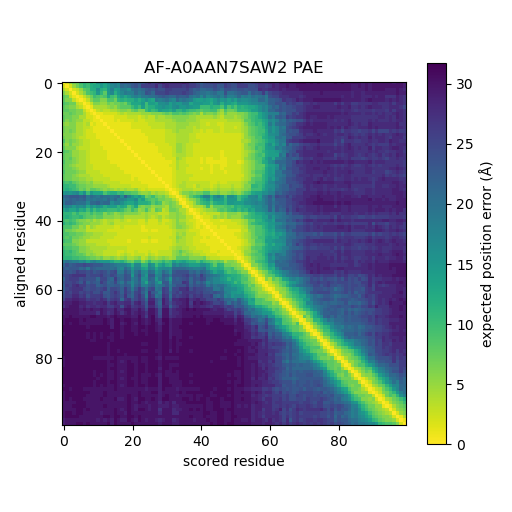77 ? -19.926 -40.657 49.956 1.00 45.06 77 GLU A CA 1
ATOM 608 C C . GLU A 1 77 ? -19.576 -42.127 50.209 1.00 45.06 77 GLU A C 1
ATOM 610 O O . GLU A 1 77 ? -20.442 -42.878 50.645 1.00 45.06 77 GLU A O 1
ATOM 615 N N . THR A 1 78 ? -18.310 -42.502 50.013 1.00 42.84 78 THR A N 1
ATOM 616 C CA . THR A 1 78 ? -17.606 -43.471 50.871 1.00 42.84 78 THR A CA 1
ATOM 617 C C . THR A 1 78 ? -16.098 -43.251 50.755 1.00 42.84 78 THR A C 1
ATOM 619 O O . THR A 1 78 ? -15.530 -43.404 49.671 1.00 42.84 78 THR A O 1
ATOM 622 N N . ASP A 1 79 ? -15.478 -42.902 51.882 1.00 50.84 79 ASP A N 1
ATOM 623 C CA . ASP A 1 79 ? -14.035 -42.821 52.107 1.00 50.84 79 ASP A CA 1
ATOM 624 C C . ASP A 1 79 ? -13.315 -44.141 51.804 1.00 50.84 79 ASP A C 1
ATOM 626 O O . ASP A 1 79 ? -13.745 -45.204 52.252 1.00 50.84 79 ASP A O 1
ATOM 630 N N . ILE A 1 80 ? -12.165 -44.054 51.130 1.00 47.09 80 ILE A N 1
ATOM 631 C CA . ILE A 1 80 ? -11.086 -45.045 51.224 1.00 47.09 80 ILE A CA 1
ATOM 632 C C . ILE A 1 80 ? -9.745 -44.310 51.300 1.00 47.09 80 ILE A C 1
ATOM 634 O O . ILE A 1 80 ? -9.115 -43.993 50.291 1.00 47.09 80 ILE A O 1
ATOM 638 N N . ASP A 1 81 ? -9.309 -44.058 52.531 1.00 43.44 81 ASP A N 1
ATOM 639 C CA . ASP A 1 81 ? -7.916 -43.774 52.853 1.00 43.44 81 ASP A CA 1
ATOM 640 C C . ASP A 1 81 ? -7.061 -45.020 52.587 1.00 43.44 81 ASP A C 1
ATOM 642 O O . ASP A 1 81 ? -7.280 -46.075 53.188 1.00 43.44 81 ASP A O 1
ATOM 646 N N . LEU A 1 82 ? -6.020 -44.903 51.757 1.00 58.41 82 LEU A N 1
ATOM 647 C CA . LEU A 1 82 ? -4.852 -45.768 51.906 1.00 58.41 82 LEU A CA 1
ATOM 648 C C . LEU A 1 82 ? -3.566 -45.003 51.610 1.00 58.41 82 LEU A C 1
ATOM 650 O O . LEU A 1 82 ? -3.313 -44.507 50.513 1.00 58.41 82 LEU A O 1
ATOM 654 N N . ALA A 1 83 ? -2.781 -44.899 52.674 1.00 46.38 83 ALA A N 1
ATOM 655 C 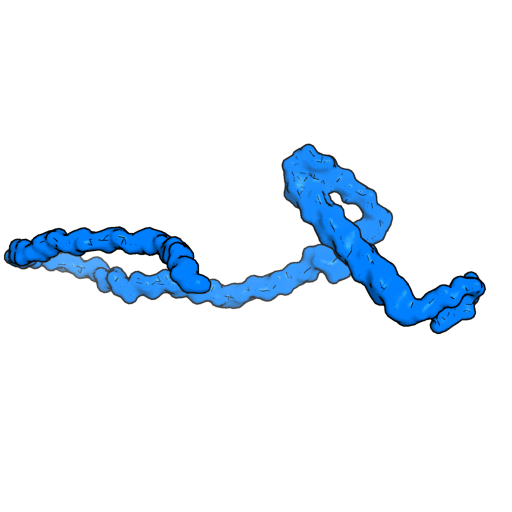CA . ALA A 1 83 ? -1.576 -44.118 52.801 1.00 46.38 83 ALA A CA 1
ATOM 656 C C . ALA A 1 83 ? -0.453 -44.534 51.841 1.00 46.38 83 ALA A C 1
ATOM 658 O O . ALA A 1 83 ? -0.169 -45.712 51.659 1.00 46.38 83 ALA A O 1
ATOM 659 N N . GLY A 1 84 ? 0.278 -43.510 51.395 1.00 40.62 84 GLY A N 1
ATOM 660 C CA . GLY A 1 84 ? 1.738 -43.502 51.402 1.00 40.62 84 GLY A CA 1
ATOM 661 C C . GLY A 1 84 ? 2.447 -44.255 50.279 1.00 40.62 84 GLY A C 1
ATOM 662 O O . GLY A 1 84 ? 2.574 -45.467 50.318 1.00 40.62 84 GLY A O 1
ATOM 663 N N . SER A 1 85 ? 3.103 -43.502 49.394 1.00 43.34 85 SER A N 1
ATOM 664 C CA . SER A 1 85 ? 4.565 -43.586 49.326 1.00 43.34 85 SER A CA 1
ATOM 665 C C . SER A 1 85 ? 5.172 -42.434 48.521 1.00 43.34 85 SER A C 1
ATOM 667 O O . SER A 1 85 ? 4.995 -42.314 47.317 1.00 43.34 85 SER A O 1
ATOM 669 N N . SER A 1 86 ? 5.917 -41.612 49.257 1.00 43.25 86 SER A N 1
ATOM 670 C CA . SER A 1 86 ? 7.247 -41.092 48.928 1.00 43.25 86 SER A CA 1
ATOM 671 C C . SER A 1 86 ? 7.473 -40.298 47.635 1.00 43.25 86 SER A C 1
ATOM 673 O O . SER A 1 86 ? 7.523 -40.804 46.521 1.00 43.25 86 SER A O 1
ATOM 675 N N . ARG A 1 87 ? 7.790 -39.022 47.868 1.00 54.59 87 ARG A N 1
ATOM 676 C CA . ARG A 1 87 ? 8.476 -38.085 46.974 1.00 54.59 87 ARG A CA 1
ATOM 677 C C . ARG A 1 87 ? 9.812 -38.666 46.483 1.00 54.59 87 ARG A C 1
ATOM 679 O O . ARG A 1 87 ? 10.622 -39.083 47.305 1.00 54.59 87 ARG A O 1
ATOM 686 N N .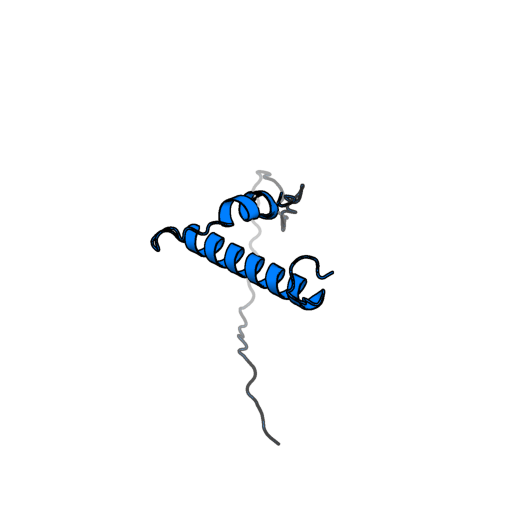 SER A 1 88 ? 10.106 -38.533 45.191 1.00 42.12 88 SER A N 1
ATOM 687 C CA . SER A 1 88 ? 11.486 -38.430 44.703 1.00 42.12 88 SER A CA 1
ATOM 688 C C . SER A 1 88 ? 11.574 -37.425 43.555 1.00 42.12 88 SER A C 1
ATOM 690 O O . SER A 1 88 ? 10.966 -37.579 42.501 1.00 42.12 88 SER A O 1
ATOM 692 N N . SER A 1 89 ? 12.324 -36.367 43.824 1.00 44.91 89 SER A N 1
ATOM 693 C CA . SER A 1 89 ? 12.740 -35.265 42.962 1.00 44.91 89 SER A CA 1
ATOM 694 C C . SER A 1 89 ? 13.645 -35.690 41.801 1.00 44.91 89 SER A C 1
ATOM 696 O O . SER A 1 89 ? 14.478 -36.567 41.985 1.00 44.91 89 SER A O 1
ATOM 698 N N . THR A 1 90 ? 13.604 -34.965 40.678 1.00 47.75 90 THR A N 1
ATOM 699 C CA . THR A 1 90 ? 14.783 -34.263 40.119 1.00 47.75 90 THR A CA 1
ATOM 700 C C . THR A 1 90 ? 14.377 -33.273 39.009 1.00 47.75 90 THR A C 1
ATOM 702 O O . THR A 1 90 ? 13.528 -33.596 38.181 1.00 47.75 90 THR A O 1
ATOM 705 N N . PRO A 1 91 ? 14.973 -32.065 38.976 1.00 53.00 91 PRO A N 1
ATOM 706 C CA . PRO A 1 91 ? 14.946 -31.148 37.840 1.00 53.00 91 PRO A CA 1
ATOM 707 C C . PRO A 1 91 ? 16.189 -31.374 36.962 1.00 53.00 91 PRO A C 1
ATOM 709 O O . PRO A 1 91 ? 17.280 -31.611 37.480 1.00 53.00 91 PRO A O 1
ATOM 712 N N . THR A 1 92 ? 16.080 -31.261 35.638 1.00 48.03 92 THR A N 1
ATOM 713 C CA . THR A 1 92 ? 17.266 -31.263 34.762 1.00 48.03 92 THR A CA 1
ATOM 714 C C . THR A 1 92 ? 17.200 -30.084 33.797 1.00 48.03 92 THR A C 1
ATOM 716 O O . THR A 1 92 ? 16.292 -29.988 32.975 1.00 48.03 92 THR A O 1
ATOM 719 N N . GLY A 1 93 ? 18.141 -29.152 33.986 1.00 57.94 93 GLY A N 1
ATOM 720 C CA . GLY A 1 93 ? 18.385 -27.969 33.157 1.00 57.94 93 GLY A CA 1
ATOM 721 C C . GLY A 1 93 ? 19.201 -28.261 31.880 1.00 57.94 93 GLY A C 1
ATOM 722 O O . GLY A 1 93 ? 19.425 -29.424 31.551 1.00 57.94 93 GLY A O 1
ATOM 723 N N . PRO A 1 94 ? 19.617 -27.211 31.141 1.00 51.50 94 PRO A N 1
ATOM 724 C CA . PRO A 1 94 ? 19.993 -27.270 29.722 1.00 51.50 94 PRO A CA 1
ATOM 725 C C . PRO A 1 94 ? 21.415 -27.811 29.457 1.00 51.50 94 PRO A C 1
ATOM 727 O O . PRO A 1 94 ? 22.254 -27.800 30.358 1.00 51.50 94 PRO A O 1
ATOM 730 N N . PRO A 1 95 ? 21.721 -28.240 28.213 1.00 57.91 95 PRO A N 1
ATOM 731 C CA . PRO A 1 95 ? 23.017 -28.819 27.857 1.00 57.91 95 PRO A CA 1
ATOM 732 C C . PRO A 1 95 ? 24.122 -27.754 27.705 1.00 57.91 95 PRO A C 1
ATOM 734 O O . PRO A 1 95 ? 23.982 -26.806 26.929 1.00 57.91 95 PRO A O 1
ATOM 737 N N . GLN A 1 96 ? 25.249 -27.941 28.403 1.00 50.88 96 GLN A N 1
ATOM 738 C CA . GLN A 1 96 ? 26.519 -27.256 28.128 1.00 50.88 96 GLN A CA 1
ATOM 739 C C . GLN A 1 96 ? 27.405 -28.095 27.193 1.00 50.88 96 GLN A C 1
ATOM 741 O O . GLN A 1 96 ? 27.404 -29.323 27.238 1.00 50.88 96 GLN A O 1
ATOM 746 N N . LYS A 1 97 ? 28.134 -27.378 26.329 1.00 48.44 97 LYS A N 1
ATOM 747 C CA . LYS A 1 97 ? 29.124 -27.851 25.354 1.00 48.44 97 LYS A CA 1
ATOM 748 C C . LYS A 1 97 ? 30.294 -28.571 26.027 1.00 48.44 97 LYS A C 1
ATOM 750 O O . LYS A 1 97 ? 30.790 -28.055 27.021 1.00 48.44 97 LYS A O 1
ATOM 755 N N . ASN A 1 98 ? 30.791 -29.636 25.395 1.00 50.12 98 ASN A N 1
ATOM 756 C CA . ASN A 1 98 ? 32.134 -30.160 25.634 1.00 50.12 98 ASN A CA 1
ATOM 757 C C . ASN A 1 98 ? 32.913 -30.217 24.315 1.00 50.12 98 ASN A C 1
ATOM 759 O O . ASN A 1 98 ? 32.441 -30.784 23.328 1.00 50.12 98 ASN A O 1
ATOM 763 N N . ASP A 1 99 ? 34.083 -29.588 24.355 1.00 44.66 99 ASP A N 1
ATOM 764 C CA . ASP A 1 99 ? 35.165 -29.576 23.378 1.00 44.66 99 ASP A CA 1
ATOM 765 C C . ASP A 1 99 ? 35.807 -30.962 23.169 1.00 44.66 99 ASP A C 1
ATOM 767 O O . ASP A 1 99 ? 35.938 -31.744 24.116 1.00 44.66 99 ASP A O 1
ATOM 771 N N . VAL A 1 100 ? 36.266 -31.207 21.936 1.00 53.44 100 VAL A N 1
ATOM 772 C CA . VAL A 1 100 ? 37.440 -32.029 21.586 1.00 53.44 100 VAL A CA 1
ATOM 773 C C . VAL A 1 100 ? 38.240 -31.256 20.549 1.00 53.44 100 VAL A C 1
ATOM 775 O O . VAL A 1 100 ? 37.599 -30.729 19.609 1.00 53.44 100 VAL A O 1
#

Organism: NCBI:txid1421715

InterPro domains:
  IPR044822 Myb/SANT-like DNA-binding domain 4 [PF13837] (1-50)

Sequence (100 aa):
MSQKGYSFTEDNCDIKFWNLKKTYKRIKDNNNESGRGAISWPYFTQFDELFGSSHAVLPIATASNISGYITSPTTSETDIDLAGSSRSSTPTGPPQKNDV

Radius of gyration: 30.61 Å; Cα contacts (8 Å, |Δi|>4): 21; chains: 1; bounding box: 61×55×77 Å

Foldseek 3Di:
DPPDPDDDDPVNVVVVVVVVLVVLVVQVVQCPPPPNDHDDDPCNVVVCVVPVPDPPVPPPDPDDPPPDDPPDDDDDDDDDDDDDDDDDDDDDDDDDDDDD